Protein AF-A0A183EWF1-F1 (afdb_monomer_lite)

Foldseek 3Di:
DLLVLVVLLPDDDPCNVVSVVCSVVVLCVLLVLQVVQCVVPVAGAPDADPPPSHGDDDPNDCDCSVCNVCSVVVNDD

Organism: NCBI:txid637853

Secondary structure (DSSP, 8-state):
-HHHHHHHHHS-STTHHHHHHHHHHHHHHHHHHHHHHHHHHSS--SEE-TTT--EESSSS--SGGGGHHHHHHT---

Sequence (77 aa):
MLSALKYYSSIDGPSRELAYSIYSELRNNVVSNVAREYRRTGFLWENYDDETGRGQGAHPFTGWSSLVLSIMAEQYD

pLDDT: mean 96.92, std 3.21, range [72.19, 98.69]

InterPro domains:
  IPR004888 Glycoside hydrolase family 63 [PTHR10412] (2-76)
  IPR008928 Six-hairpin glycosidase superfamily [SSF48208] (21-76)
  IPR012341 Six-hairpin glycosidase-like superfamily [G3DSA:1.50.10.10] (1-77)
  IPR031335 Glycosyl hydrolase family 63, C-terminal [PF03200] (1-74)

Structure (mmCIF, N/CA/C/O backbone):
data_AF-A0A183EWF1-F1
#
_entry.id   AF-A0A183EWF1-F1
#
loop_
_atom_site.group_PDB
_atom_site.id
_atom_site.type_symbol
_atom_site.label_atom_id
_atom_site.label_alt_id
_atom_site.label_comp_id
_atom_site.label_asym_id
_atom_site.label_entity_id
_atom_site.label_seq_id
_atom_site.pdbx_PDB_ins_code
_atom_site.Cartn_x
_atom_site.Cartn_y
_atom_site.Cartn_z
_atom_site.occupancy
_atom_site.B_iso_or_equiv
_atom_site.auth_seq_id
_atom_site.auth_comp_id
_atom_site.auth_asym_id
_atom_site.auth_atom_id
_atom_site.pdbx_PDB_model_num
ATOM 1 N N . MET A 1 1 ? 3.738 3.914 -7.508 1.00 92.25 1 MET A N 1
ATOM 2 C CA . MET A 1 1 ? 4.573 2.689 -7.556 1.00 92.25 1 MET A CA 1
ATOM 3 C C . MET A 1 1 ? 3.880 1.561 -8.313 1.00 92.25 1 MET A C 1
ATOM 5 O O . MET A 1 1 ? 4.405 1.183 -9.346 1.00 92.25 1 MET A O 1
ATOM 9 N N . LEU A 1 2 ? 2.712 1.065 -7.872 1.00 96.81 2 LEU A N 1
ATOM 10 C CA . LEU A 1 2 ? 1.965 0.019 -8.599 1.00 96.81 2 LEU A CA 1
ATOM 11 C C . LEU A 1 2 ? 1.647 0.402 -10.054 1.00 96.81 2 LEU A C 1
ATOM 13 O O . LEU A 1 2 ? 1.906 -0.392 -10.950 1.00 96.81 2 LEU A O 1
ATOM 17 N N . SER A 1 3 ? 1.188 1.635 -10.292 1.00 97.06 3 SER A N 1
ATOM 18 C CA . SER A 1 3 ? 0.969 2.179 -11.642 1.00 97.06 3 SER A CA 1
ATOM 19 C C . SER A 1 3 ? 2.235 2.139 -12.508 1.00 97.06 3 SER A C 1
ATOM 21 O O . SER A 1 3 ? 2.210 1.660 -13.636 1.00 97.06 3 SER A O 1
ATOM 23 N N . ALA A 1 4 ? 3.371 2.571 -11.955 1.00 97.19 4 ALA A N 1
ATOM 24 C CA . ALA A 1 4 ? 4.659 2.543 -12.642 1.00 97.19 4 ALA A CA 1
ATOM 25 C C . ALA A 1 4 ? 5.120 1.109 -12.946 1.00 97.19 4 ALA A C 1
ATOM 27 O O . ALA A 1 4 ? 5.541 0.834 -14.061 1.00 97.19 4 ALA A O 1
ATOM 28 N N . LEU A 1 5 ? 5.013 0.183 -11.989 1.00 97.69 5 LEU A N 1
ATOM 29 C CA . LEU A 1 5 ? 5.370 -1.221 -12.210 1.00 97.69 5 LEU A CA 1
ATOM 30 C C . LEU A 1 5 ? 4.479 -1.864 -13.281 1.00 97.69 5 LEU A C 1
ATOM 32 O O . LEU A 1 5 ? 4.998 -2.558 -14.150 1.00 97.69 5 LEU A O 1
ATOM 36 N N . LYS A 1 6 ? 3.169 -1.571 -13.282 1.00 97.00 6 LYS A N 1
ATOM 37 C CA . LYS A 1 6 ? 2.251 -2.004 -14.345 1.00 97.00 6 LYS A CA 1
ATOM 38 C C . LYS A 1 6 ? 2.702 -1.469 -15.704 1.00 97.00 6 LYS A C 1
ATOM 40 O O . LYS A 1 6 ? 2.840 -2.252 -16.640 1.00 97.00 6 LYS A O 1
ATOM 45 N N . TYR A 1 7 ? 3.006 -0.175 -15.793 1.00 96.75 7 TYR A N 1
ATOM 46 C CA . TYR A 1 7 ? 3.528 0.442 -17.012 1.00 96.75 7 TYR A CA 1
ATOM 47 C C . TYR A 1 7 ? 4.824 -0.235 -17.48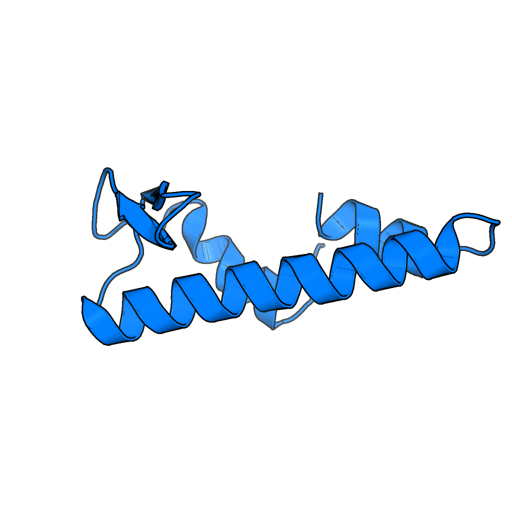7 1.00 96.75 7 TYR A C 1
ATOM 49 O O . TYR A 1 7 ? 4.879 -0.739 -18.608 1.00 96.75 7 TYR A O 1
ATOM 57 N N . TYR A 1 8 ? 5.836 -0.350 -16.622 1.00 97.25 8 TYR A N 1
ATOM 58 C CA . TYR A 1 8 ? 7.122 -0.964 -16.967 1.00 97.25 8 TYR A CA 1
ATOM 59 C C . TYR A 1 8 ? 7.025 -2.464 -17.283 1.00 97.25 8 TYR A C 1
ATOM 61 O O . TYR A 1 8 ? 7.836 -2.979 -18.046 1.00 97.25 8 TYR A O 1
ATOM 69 N N . SER A 1 9 ? 6.016 -3.162 -16.755 1.00 96.94 9 SER A N 1
ATOM 70 C CA . SER A 1 9 ? 5.732 -4.559 -17.108 1.00 96.94 9 SER A CA 1
ATOM 71 C C . SER A 1 9 ? 5.106 -4.735 -18.498 1.00 96.94 9 SER A C 1
ATOM 73 O O . SER A 1 9 ? 5.078 -5.849 -19.022 1.00 96.94 9 SER A O 1
ATOM 75 N N . SER A 1 10 ? 4.592 -3.650 -19.089 1.00 95.62 10 SER A N 1
ATOM 76 C CA . SER A 1 10 ? 3.920 -3.655 -20.395 1.00 95.62 10 SER A CA 1
ATOM 77 C C . SER A 1 10 ? 4.813 -3.216 -21.556 1.00 95.62 10 SER A C 1
ATOM 79 O O . SER A 1 10 ? 4.493 -3.507 -22.706 1.00 95.62 10 SER A O 1
ATOM 81 N N . ILE A 1 11 ? 5.934 -2.552 -21.266 1.00 96.81 11 ILE A N 1
ATOM 82 C CA . ILE A 1 11 ? 6.917 -2.139 -22.271 1.00 96.81 11 ILE A CA 1
ATOM 83 C C . ILE A 1 11 ? 8.021 -3.188 -22.411 1.00 96.81 11 ILE A C 1
ATOM 85 O O . ILE A 1 11 ? 8.423 -3.825 -21.436 1.00 96.81 11 ILE A O 1
ATOM 89 N N . ASP A 1 12 ? 8.536 -3.356 -23.625 1.00 95.50 12 ASP A N 1
ATOM 90 C CA . ASP A 1 12 ? 9.661 -4.254 -23.866 1.00 95.50 12 ASP A CA 1
ATOM 91 C C . ASP A 1 12 ? 10.961 -3.675 -23.305 1.00 95.50 12 ASP A C 1
ATOM 93 O O . ASP A 1 12 ? 11.269 -2.491 -23.451 1.00 95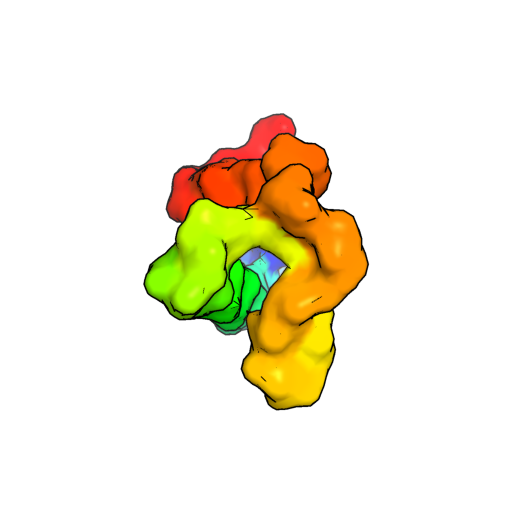.50 12 ASP A O 1
ATOM 97 N N . GLY A 1 13 ? 11.736 -4.530 -22.644 1.00 94.81 13 GLY A N 1
ATOM 98 C CA . GLY A 1 13 ? 12.999 -4.150 -22.036 1.00 94.81 13 GLY A CA 1
ATOM 99 C C . GLY A 1 13 ? 13.498 -5.190 -21.037 1.00 94.81 13 GLY A C 1
ATOM 100 O O . GLY A 1 13 ? 12.744 -6.073 -20.623 1.00 94.81 13 GLY A O 1
ATOM 101 N N . PRO A 1 14 ? 14.762 -5.075 -20.603 1.00 96.69 14 PRO A N 1
ATOM 102 C CA . PRO A 1 14 ? 15.394 -6.051 -19.713 1.00 96.69 14 PRO A CA 1
ATOM 103 C C . PRO A 1 14 ? 14.696 -6.164 -18.349 1.00 96.69 14 PRO A C 1
ATOM 105 O O . PRO A 1 14 ? 14.761 -7.204 -17.704 1.00 96.69 14 PRO A O 1
ATOM 108 N N . SER A 1 15 ? 13.998 -5.111 -17.919 1.00 96.62 15 SER A N 1
ATOM 109 C CA . SER A 1 15 ? 13.317 -5.059 -16.621 1.00 96.62 15 SER A CA 1
ATOM 110 C C . SER A 1 15 ? 11.841 -5.462 -16.677 1.00 96.62 15 SER A C 1
ATOM 112 O O . SER A 1 15 ? 11.176 -5.398 -15.646 1.00 96.62 15 SER A O 1
ATOM 114 N N . ARG A 1 16 ? 11.305 -5.859 -17.841 1.00 97.62 16 ARG A N 1
ATOM 115 C CA . ARG A 1 16 ? 9.872 -6.148 -18.029 1.00 97.62 16 ARG A CA 1
ATOM 116 C C . ARG A 1 16 ? 9.370 -7.244 -17.085 1.00 97.62 16 ARG A C 1
ATOM 118 O O . ARG A 1 16 ? 8.397 -7.047 -16.358 1.00 97.62 16 ARG A O 1
ATOM 125 N N . GLU A 1 17 ? 10.051 -8.388 -17.073 1.00 97.88 17 GLU A N 1
ATOM 126 C CA . GLU A 1 17 ? 9.692 -9.535 -16.227 1.00 97.88 17 GLU A CA 1
ATOM 127 C C . GLU A 1 17 ? 9.843 -9.211 -14.739 1.00 97.88 17 GLU A C 1
ATOM 129 O O . GLU A 1 17 ? 8.978 -9.550 -13.931 1.00 97.88 17 GLU A O 1
ATOM 134 N N . LEU A 1 18 ? 10.903 -8.479 -14.382 1.00 98.06 18 LEU A N 1
ATOM 135 C CA . LEU A 1 18 ? 11.124 -8.019 -13.015 1.00 98.06 18 LEU A CA 1
ATOM 136 C C . LEU A 1 18 ? 10.001 -7.079 -12.553 1.00 98.06 18 LEU A C 1
ATOM 138 O O . LEU A 1 18 ? 9.463 -7.253 -11.462 1.00 98.06 18 LEU A O 1
ATOM 142 N N . ALA A 1 19 ? 9.604 -6.116 -13.388 1.00 98.31 19 ALA A N 1
ATOM 143 C CA . ALA A 1 19 ? 8.512 -5.197 -13.085 1.00 98.31 19 ALA A CA 1
ATOM 144 C C . ALA A 1 19 ? 7.178 -5.938 -12.918 1.00 98.31 19 ALA A C 1
ATOM 146 O O . ALA A 1 19 ? 6.432 -5.635 -11.988 1.00 98.31 19 ALA A O 1
ATOM 147 N N . TYR A 1 20 ? 6.902 -6.937 -13.765 1.00 98.12 20 TYR A N 1
ATOM 148 C CA . TYR A 1 20 ? 5.709 -7.779 -13.655 1.00 98.12 20 TYR A CA 1
ATOM 149 C C . TYR A 1 20 ? 5.682 -8.596 -12.355 1.00 98.12 20 TYR A C 1
ATOM 151 O O . TYR A 1 20 ? 4.652 -8.654 -11.678 1.00 98.12 20 TYR A O 1
ATOM 159 N N . SER A 1 21 ? 6.816 -9.204 -11.998 1.00 98.50 21 SER A N 1
ATOM 160 C CA . SER A 1 21 ? 6.987 -9.976 -10.764 1.00 98.50 21 SER A CA 1
ATOM 161 C C . SER A 1 21 ? 6.691 -9.118 -9.530 1.00 98.50 21 SER A C 1
ATOM 163 O O . SER A 1 21 ? 5.773 -9.422 -8.765 1.00 98.50 21 SER A O 1
ATOM 165 N N . ILE A 1 22 ? 7.377 -7.976 -9.410 1.00 98.56 22 ILE A N 1
ATOM 166 C CA . ILE A 1 22 ? 7.215 -7.058 -8.275 1.00 98.56 22 ILE A CA 1
ATOM 167 C C . ILE A 1 22 ? 5.794 -6.479 -8.243 1.00 98.56 22 ILE A C 1
ATOM 169 O O . ILE A 1 22 ? 5.199 -6.369 -7.173 1.00 98.56 22 ILE A O 1
ATOM 173 N N . TYR A 1 23 ? 5.223 -6.124 -9.401 1.00 98.44 23 TYR A N 1
ATOM 174 C CA . TYR A 1 23 ? 3.836 -5.661 -9.500 1.00 98.44 23 TYR A CA 1
ATOM 175 C C . TYR A 1 23 ? 2.858 -6.679 -8.907 1.00 98.44 23 TYR A C 1
ATOM 177 O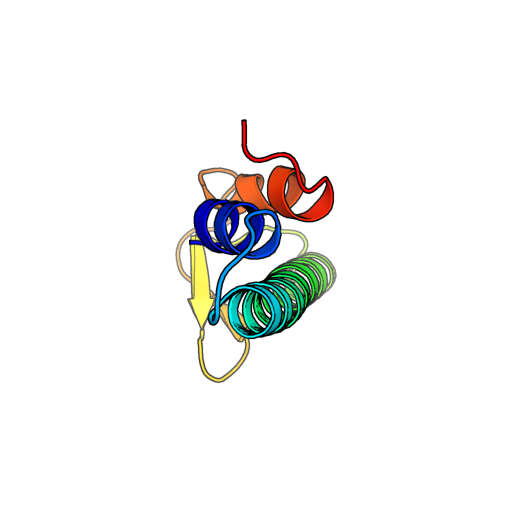 O . TYR A 1 23 ? 2.020 -6.325 -8.074 1.00 98.44 23 TYR A O 1
ATOM 185 N N . SER A 1 24 ? 2.983 -7.937 -9.334 1.00 98.19 24 SER A N 1
ATOM 186 C CA . SER A 1 24 ? 2.083 -9.022 -8.949 1.00 98.19 24 SER A CA 1
ATOM 187 C C . SER A 1 24 ? 2.172 -9.311 -7.453 1.00 98.19 24 SER A C 1
ATOM 189 O O . SER A 1 24 ? 1.144 -9.398 -6.779 1.00 98.19 24 SER A O 1
ATOM 191 N N . GLU A 1 25 ? 3.391 -9.403 -6.919 1.00 98.56 25 GLU A N 1
ATOM 192 C CA . GLU A 1 25 ? 3.629 -9.637 -5.495 1.00 98.56 25 GLU A CA 1
ATOM 193 C C . GLU A 1 25 ? 3.092 -8.484 -4.637 1.00 98.56 25 GLU A C 1
ATOM 195 O O . GLU A 1 25 ? 2.283 -8.698 -3.730 1.00 98.56 25 GLU A O 1
ATOM 200 N N . LEU A 1 26 ? 3.460 -7.244 -4.971 1.00 98.31 26 LEU A N 1
ATOM 201 C CA . LEU A 1 26 ? 3.051 -6.068 -4.208 1.00 98.31 26 LEU A CA 1
ATOM 202 C C . LEU A 1 26 ? 1.529 -5.882 -4.220 1.00 98.31 26 LEU A C 1
ATOM 204 O O . LEU A 1 26 ? 0.933 -5.631 -3.170 1.00 98.31 26 LEU A O 1
ATOM 208 N N . ARG A 1 27 ? 0.880 -6.033 -5.383 1.00 98.50 27 ARG A N 1
ATOM 209 C CA . ARG A 1 27 ? -0.582 -5.929 -5.499 1.00 98.50 27 ARG A CA 1
ATOM 210 C C . ARG A 1 27 ? -1.274 -6.959 -4.611 1.00 98.50 27 ARG A C 1
ATOM 212 O O . ARG A 1 27 ? -2.189 -6.602 -3.868 1.00 98.50 27 ARG A O 1
ATOM 219 N N . ASN A 1 28 ? -0.835 -8.214 -4.674 1.00 98.44 28 ASN A N 1
ATOM 220 C CA . ASN A 1 28 ? -1.434 -9.296 -3.898 1.00 98.44 28 ASN A CA 1
ATOM 221 C C . ASN A 1 28 ? -1.273 -9.069 -2.394 1.00 98.44 28 ASN A C 1
ATOM 223 O O . ASN A 1 28 ? -2.244 -9.237 -1.654 1.00 98.44 28 ASN A O 1
ATOM 227 N N . ASN A 1 29 ? -0.096 -8.631 -1.947 1.00 98.38 29 ASN A N 1
ATOM 228 C CA . ASN A 1 29 ? 0.176 -8.371 -0.534 1.00 98.38 29 ASN A CA 1
ATOM 229 C C . ASN A 1 29 ? -0.679 -7.217 0.009 1.00 98.38 29 ASN A C 1
ATOM 231 O O . ASN A 1 29 ? -1.329 -7.371 1.046 1.00 98.38 29 ASN A O 1
ATOM 235 N N . VAL A 1 30 ? -0.758 -6.098 -0.723 1.00 98.19 30 VAL A N 1
ATOM 236 C CA . VAL A 1 30 ? -1.568 -4.932 -0.329 1.00 98.19 30 VAL A CA 1
ATOM 237 C C . VAL A 1 30 ? -3.051 -5.295 -0.249 1.00 98.19 30 VAL A C 1
ATOM 239 O O . VAL A 1 30 ? -3.678 -5.091 0.790 1.00 98.19 30 VAL A O 1
ATOM 242 N N . VAL A 1 31 ? -3.616 -5.878 -1.314 1.00 98.44 31 VAL A N 1
ATOM 243 C CA . VAL A 1 31 ? -5.046 -6.229 -1.358 1.00 98.44 31 VAL A CA 1
ATOM 244 C C . VAL A 1 31 ? -5.389 -7.258 -0.283 1.00 98.44 31 VAL A C 1
ATOM 246 O O . VAL A 1 31 ? -6.393 -7.107 0.416 1.00 98.44 31 VAL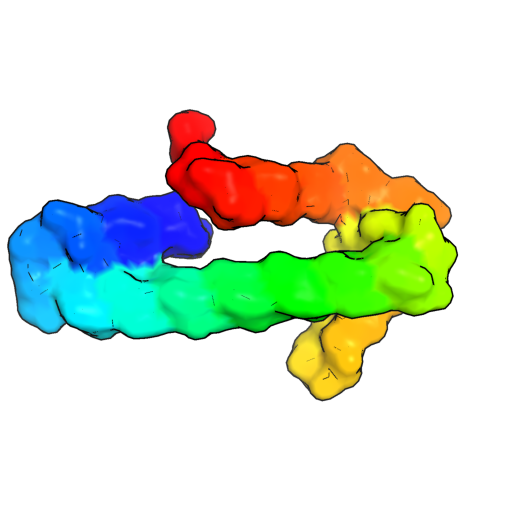 A O 1
ATOM 249 N N . SER A 1 32 ? -4.551 -8.283 -0.106 1.00 98.50 32 SER A N 1
ATOM 250 C CA . SER A 1 32 ? -4.793 -9.333 0.887 1.00 98.50 32 SER A CA 1
ATOM 251 C C . SER A 1 32 ? -4.760 -8.787 2.310 1.00 98.50 32 SER A C 1
ATOM 253 O O . SER A 1 32 ? -5.632 -9.139 3.107 1.00 98.50 32 SER A O 1
ATOM 255 N N . ASN A 1 33 ? -3.802 -7.909 2.632 1.00 98.69 33 ASN A N 1
ATOM 256 C CA . ASN A 1 33 ? -3.718 -7.306 3.958 1.00 98.69 33 ASN A CA 1
ATOM 257 C C . ASN A 1 33 ? -4.918 -6.397 4.249 1.00 98.69 33 ASN A C 1
ATOM 259 O O . ASN A 1 33 ? -5.587 -6.574 5.265 1.00 98.69 33 ASN A O 1
ATOM 263 N N . VAL A 1 34 ? -5.247 -5.485 3.329 1.00 98.38 34 VAL A N 1
ATOM 264 C CA . VAL A 1 34 ? -6.379 -4.563 3.500 1.00 98.38 34 VAL A CA 1
ATOM 265 C C . VAL A 1 34 ? -7.693 -5.334 3.634 1.00 98.38 34 VAL A C 1
ATOM 267 O O . VAL A 1 34 ? -8.479 -5.055 4.535 1.00 98.38 34 VAL A O 1
ATOM 270 N N . ALA A 1 35 ? -7.919 -6.355 2.800 1.00 98.44 35 ALA A N 1
ATOM 271 C CA . ALA A 1 35 ? -9.118 -7.184 2.882 1.00 98.44 35 ALA A CA 1
ATOM 272 C C . ALA A 1 35 ? -9.181 -8.000 4.184 1.00 98.44 35 ALA A C 1
ATOM 274 O O . ALA A 1 35 ? -10.262 -8.200 4.736 1.00 98.44 35 ALA A O 1
ATOM 275 N N . ARG A 1 36 ? -8.041 -8.493 4.684 1.00 98.50 36 ARG A N 1
ATOM 276 C CA . ARG A 1 36 ? -7.961 -9.192 5.974 1.00 98.50 36 ARG A CA 1
ATOM 277 C C . ARG A 1 36 ? -8.308 -8.259 7.131 1.00 98.50 36 ARG A C 1
ATOM 279 O O . ARG A 1 36 ? -9.146 -8.622 7.951 1.00 98.50 36 ARG A O 1
ATOM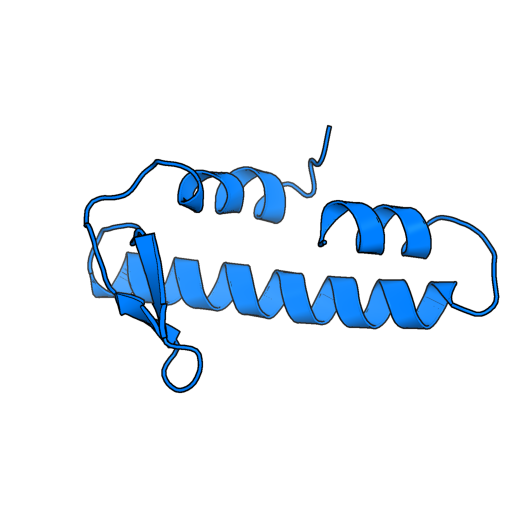 286 N N . GLU A 1 37 ? -7.721 -7.069 7.173 1.00 98.44 37 GLU A N 1
ATOM 287 C CA . GLU A 1 37 ? -7.985 -6.090 8.231 1.00 98.44 37 GLU A CA 1
ATOM 288 C C . GLU A 1 37 ? -9.416 -5.563 8.174 1.00 98.44 37 GLU A C 1
ATOM 290 O O . GLU A 1 37 ? -10.084 -5.513 9.204 1.00 98.44 37 GLU A O 1
ATOM 295 N N . TYR A 1 38 ? -9.943 -5.298 6.976 1.00 98.19 38 TYR A N 1
ATOM 296 C CA . TYR A 1 38 ? -11.342 -4.921 6.804 1.00 98.19 38 TYR A CA 1
ATOM 297 C C . TYR A 1 38 ? -12.292 -6.006 7.325 1.00 98.19 38 TYR A C 1
ATOM 299 O O . TYR A 1 38 ? -13.233 -5.700 8.051 1.00 98.19 38 TYR A O 1
ATOM 307 N N . ARG A 1 39 ? -12.026 -7.290 7.039 1.00 98.44 39 ARG A N 1
ATOM 308 C CA . ARG A 1 39 ? -12.814 -8.402 7.605 1.00 98.44 39 ARG A CA 1
ATOM 309 C C . ARG A 1 39 ? -12.681 -8.508 9.126 1.00 98.44 39 ARG A C 1
ATOM 311 O O . ARG A 1 39 ? -13.647 -8.877 9.783 1.00 98.44 39 ARG A O 1
ATOM 318 N N . ARG A 1 40 ? -11.499 -8.218 9.680 1.00 98.25 40 ARG A N 1
ATOM 319 C CA . ARG A 1 40 ? -11.216 -8.317 11.120 1.00 98.25 40 ARG A CA 1
ATOM 320 C C . ARG A 1 40 ? -11.857 -7.185 11.923 1.00 98.25 40 ARG A C 1
ATOM 322 O O . ARG A 1 40 ? -12.314 -7.433 13.034 1.00 98.25 40 ARG A O 1
ATOM 329 N N . THR A 1 41 ? -11.847 -5.956 11.404 1.00 97.88 41 THR A N 1
ATOM 330 C CA . THR A 1 41 ? -12.230 -4.755 12.169 1.00 97.88 41 THR A CA 1
ATOM 331 C C . THR A 1 41 ? -13.443 -4.016 11.620 1.00 97.88 41 THR A C 1
ATOM 333 O O . THR A 1 41 ? -13.983 -3.170 12.323 1.00 97.88 41 THR A O 1
ATOM 336 N N . GLY A 1 42 ? -13.862 -4.290 10.383 1.00 97.88 42 GLY A N 1
ATOM 337 C CA . GLY A 1 42 ? -14.973 -3.610 9.709 1.00 97.88 42 GLY A CA 1
ATOM 338 C C . GLY A 1 42 ? -14.621 -2.259 9.076 1.00 97.88 42 GLY A C 1
ATOM 339 O O . GLY A 1 42 ? -15.514 -1.581 8.572 1.00 97.88 42 GLY A O 1
ATOM 340 N N . PHE A 1 43 ? -13.346 -1.850 9.080 1.00 97.00 43 PHE A N 1
ATOM 341 C CA . PHE A 1 43 ? -12.921 -0.519 8.628 1.00 97.00 43 PHE A CA 1
ATOM 342 C C . PHE A 1 43 ? -11.620 -0.552 7.825 1.00 97.00 43 PHE A C 1
ATOM 344 O O . PHE A 1 43 ? -10.811 -1.470 7.956 1.00 97.00 43 PHE A O 1
ATOM 351 N N . LEU A 1 44 ? -11.422 0.484 7.008 1.00 98.19 44 LEU A N 1
ATOM 352 C CA . LEU A 1 44 ? -10.117 0.832 6.449 1.00 98.19 44 LEU A CA 1
ATOM 353 C C . LEU A 1 44 ? -9.359 1.735 7.428 1.00 98.19 44 LEU A C 1
ATOM 355 O O . LEU A 1 44 ? -9.977 2.520 8.153 1.00 98.19 44 LEU A O 1
ATOM 359 N N . TRP A 1 45 ? -8.036 1.616 7.415 1.00 98.56 45 TRP A N 1
ATOM 360 C CA . TRP A 1 45 ? -7.116 2.331 8.299 1.00 98.56 45 TRP A CA 1
ATOM 361 C C . TRP A 1 45 ? -6.221 3.270 7.488 1.00 98.56 45 TRP A C 1
ATOM 363 O O . TRP A 1 45 ? -6.048 3.080 6.281 1.00 98.56 45 TRP A O 1
ATOM 373 N N . GLU A 1 46 ? -5.683 4.299 8.136 1.00 98.31 46 GLU A N 1
ATOM 374 C CA . GLU A 1 46 ? -4.812 5.300 7.507 1.00 98.31 46 GLU A CA 1
ATOM 375 C C . GLU A 1 46 ? -3.488 4.704 7.013 1.00 98.31 46 GLU A C 1
ATOM 377 O O . GLU A 1 46 ? -3.041 4.995 5.899 1.00 98.31 46 GLU A O 1
ATOM 382 N N . ASN A 1 47 ? -2.886 3.837 7.827 1.00 97.88 47 ASN A N 1
ATOM 383 C CA . ASN A 1 47 ? -1.683 3.081 7.507 1.00 97.88 47 ASN A CA 1
ATOM 384 C C . ASN A 1 47 ? -1.748 1.669 8.117 1.00 97.88 47 ASN A C 1
ATOM 386 O O . ASN A 1 47 ? -2.674 1.324 8.856 1.00 97.88 47 ASN A O 1
ATOM 390 N N . TYR A 1 48 ? -0.793 0.824 7.729 1.00 98.44 48 TYR A N 1
ATOM 391 C CA . TYR A 1 48 ? -0.704 -0.570 8.149 1.00 98.44 48 TYR A CA 1
ATOM 392 C C . TYR A 1 48 ? 0.730 -0.869 8.573 1.00 98.44 48 TYR A C 1
ATOM 394 O O . TYR A 1 48 ? 1.666 -0.494 7.871 1.00 98.44 48 TYR A O 1
ATOM 402 N N . ASP A 1 49 ? 0.866 -1.547 9.705 1.00 98.25 49 ASP A N 1
ATOM 403 C CA . ASP A 1 49 ? 2.130 -2.003 10.278 1.00 98.25 49 ASP A CA 1
ATOM 404 C C . ASP A 1 49 ? 2.873 -2.933 9.304 1.00 98.25 49 ASP A C 1
ATOM 406 O O . ASP A 1 49 ? 2.267 -3.851 8.747 1.00 98.25 49 ASP A O 1
ATOM 410 N N . ASP A 1 50 ? 4.163 -2.708 9.073 1.00 97.31 50 ASP A N 1
ATOM 411 C CA . ASP A 1 50 ? 4.950 -3.432 8.070 1.00 97.31 50 ASP A CA 1
ATOM 412 C C . ASP A 1 50 ? 5.367 -4.840 8.520 1.00 97.31 50 ASP A C 1
ATOM 414 O O . ASP A 1 50 ? 5.546 -5.721 7.677 1.00 97.31 50 ASP A O 1
ATOM 418 N N . GLU A 1 51 ? 5.434 -5.092 9.829 1.00 97.38 51 GLU A N 1
ATOM 419 C CA . GLU A 1 51 ? 5.751 -6.414 10.379 1.00 97.38 51 GLU A CA 1
ATOM 420 C C . GLU A 1 51 ? 4.503 -7.300 10.519 1.00 97.38 51 GLU A C 1
ATOM 422 O O . GLU A 1 51 ? 4.508 -8.483 10.172 1.00 97.38 51 GLU A O 1
ATOM 427 N N . THR A 1 52 ? 3.409 -6.740 11.040 1.00 97.81 52 THR A N 1
ATOM 428 C CA . THR A 1 52 ? 2.200 -7.494 11.407 1.00 97.81 52 THR A CA 1
ATOM 429 C C . THR A 1 52 ? 1.046 -7.326 10.424 1.00 97.81 52 THR A C 1
ATOM 431 O O . THR A 1 52 ? 0.105 -8.127 10.431 1.00 97.81 52 THR A O 1
ATOM 434 N N . GLY A 1 53 ? 1.068 -6.279 9.599 1.00 98.00 53 GLY A N 1
ATOM 435 C CA . GLY A 1 53 ? -0.028 -5.904 8.709 1.00 98.00 53 GLY A CA 1
ATOM 436 C C . GLY A 1 53 ? -1.232 -5.277 9.415 1.00 98.00 53 GLY A C 1
ATOM 437 O O . GLY A 1 53 ? -2.241 -5.018 8.758 1.00 98.00 53 GLY A O 1
ATOM 438 N N . ARG A 1 54 ? -1.178 -5.044 10.733 1.00 98.38 54 ARG A N 1
ATOM 439 C CA . ARG A 1 54 ? -2.305 -4.474 11.485 1.00 98.38 54 ARG A CA 1
ATOM 440 C C . ARG A 1 54 ? -2.556 -3.024 11.089 1.00 98.38 54 ARG A C 1
ATOM 442 O O . ARG A 1 54 ? -1.621 -2.240 10.974 1.00 98.38 54 ARG A O 1
ATOM 449 N N . GLY A 1 55 ? -3.826 -2.668 10.926 1.00 97.75 55 GLY A N 1
ATOM 450 C CA . GLY A 1 55 ? -4.241 -1.285 10.726 1.00 97.75 55 GLY A CA 1
ATOM 451 C C . GLY A 1 55 ? -3.861 -0.395 11.912 1.00 97.75 55 GLY A C 1
ATOM 452 O O . GLY A 1 55 ? -4.004 -0.801 13.069 1.00 97.75 55 GLY A O 1
ATOM 453 N N . GLN A 1 56 ? -3.369 0.804 11.611 1.00 97.25 56 GLN A N 1
ATOM 454 C CA . GLN A 1 56 ? -2.900 1.812 12.558 1.00 97.25 56 GLN A CA 1
ATOM 455 C C . GLN A 1 56 ? -3.382 3.215 12.133 1.00 97.25 56 GLN A C 1
ATOM 457 O O . GLN A 1 56 ? -3.889 3.422 11.025 1.00 97.25 56 GLN A O 1
ATOM 462 N N . GLY A 1 57 ? -3.264 4.182 13.045 1.00 95.50 57 GLY A N 1
ATOM 463 C CA . GLY A 1 57 ? -3.680 5.566 12.804 1.00 95.50 57 GLY A CA 1
ATOM 464 C C . GLY A 1 57 ? -5.197 5.764 12.825 1.00 95.50 57 GLY A C 1
ATOM 465 O O . GLY A 1 57 ? -5.921 5.076 13.552 1.00 95.50 57 GLY A O 1
ATOM 466 N N . ALA A 1 58 ? -5.677 6.746 12.060 1.00 95.38 58 ALA A N 1
ATOM 467 C CA . ALA A 1 58 ? -7.094 7.089 12.028 1.00 95.38 58 ALA A CA 1
ATOM 468 C C . ALA A 1 58 ? -7.964 5.965 11.428 1.00 95.38 58 ALA A C 1
ATOM 470 O O . ALA A 1 58 ? -7.584 5.298 10.462 1.00 95.38 58 ALA A O 1
ATOM 471 N N . HIS A 1 59 ? -9.169 5.790 11.981 1.00 92.19 59 HIS A N 1
ATOM 472 C CA . HIS A 1 59 ? -10.209 4.910 11.448 1.00 92.19 59 HIS A CA 1
ATOM 473 C C . HIS A 1 59 ? -11.617 5.420 11.835 1.00 92.19 59 HIS A C 1
ATOM 475 O O . HIS A 1 59 ? -11.789 5.954 12.932 1.00 92.19 59 HIS A O 1
ATOM 481 N N . PRO A 1 60 ? -12.647 5.237 10.985 1.00 95.56 60 PRO A N 1
ATOM 482 C CA . PRO A 1 60 ? -12.568 4.739 9.612 1.00 95.56 60 PRO A CA 1
ATOM 483 C C . PRO A 1 60 ? -11.838 5.729 8.694 1.00 95.56 60 PRO A C 1
ATOM 485 O O . PRO A 1 60 ? -12.100 6.927 8.737 1.00 95.56 60 PRO A O 1
ATOM 488 N N . PHE A 1 61 ? -10.940 5.229 7.845 1.00 97.00 61 PHE A N 1
ATOM 489 C CA . PHE A 1 61 ? -10.171 6.058 6.920 1.00 97.00 61 PHE A CA 1
ATOM 490 C C . PHE A 1 61 ? -10.433 5.652 5.469 1.00 97.00 61 PHE A C 1
ATOM 492 O O . PHE A 1 61 ? -9.791 4.768 4.907 1.00 97.00 61 PHE A O 1
ATOM 499 N N . THR A 1 62 ? -11.393 6.324 4.840 1.00 94.62 62 THR A N 1
ATOM 500 C CA . THR A 1 62 ? -11.723 6.175 3.413 1.00 94.62 62 THR A CA 1
ATOM 501 C C . THR A 1 62 ? -11.077 7.268 2.551 1.00 94.62 62 THR A C 1
ATOM 503 O O . THR A 1 62 ? -11.593 7.599 1.488 1.00 94.62 62 THR A O 1
ATOM 506 N N . GLY A 1 63 ? -9.947 7.828 3.004 1.00 95.69 63 GLY A N 1
ATOM 507 C CA . GLY A 1 63 ? -9.098 8.744 2.237 1.00 95.69 63 GLY A CA 1
ATOM 508 C C . GLY A 1 63 ? -8.303 8.001 1.162 1.00 95.69 63 GLY A C 1
ATOM 509 O O . GLY A 1 63 ? -8.865 7.242 0.374 1.00 95.69 63 GLY A O 1
ATOM 510 N N . TRP A 1 64 ? -6.977 8.150 1.142 1.00 96.94 64 TRP A N 1
ATOM 511 C CA . TRP A 1 64 ? -6.139 7.443 0.159 1.00 96.94 64 TRP A CA 1
ATOM 512 C C . TRP A 1 64 ? -6.228 5.914 0.261 1.00 96.94 64 TRP A C 1
ATOM 514 O O . TRP A 1 64 ? -6.021 5.235 -0.739 1.00 96.94 64 TRP A O 1
ATOM 524 N N . SER A 1 65 ? -6.602 5.343 1.411 1.00 97.44 65 SER A N 1
ATOM 525 C CA . SER A 1 65 ? -6.797 3.890 1.542 1.00 97.44 65 SER A CA 1
ATOM 526 C C . SER A 1 65 ? -7.930 3.353 0.653 1.00 97.44 65 SER A C 1
ATOM 528 O O . SER A 1 65 ? -7.942 2.166 0.334 1.00 97.44 65 SER A O 1
ATOM 530 N N . SER A 1 66 ? -8.841 4.213 0.172 1.00 96.94 66 SER A N 1
ATOM 531 C CA . SER A 1 66 ? -9.855 3.845 -0.830 1.00 96.94 66 SER A CA 1
ATOM 532 C C . SER A 1 66 ? -9.261 3.464 -2.195 1.00 96.94 66 SER A C 1
ATOM 534 O O . SER A 1 66 ? -9.894 2.715 -2.940 1.00 96.94 66 SER A O 1
ATOM 536 N N . LEU A 1 67 ? -8.014 3.866 -2.489 1.00 97.44 67 LEU A N 1
ATOM 537 C 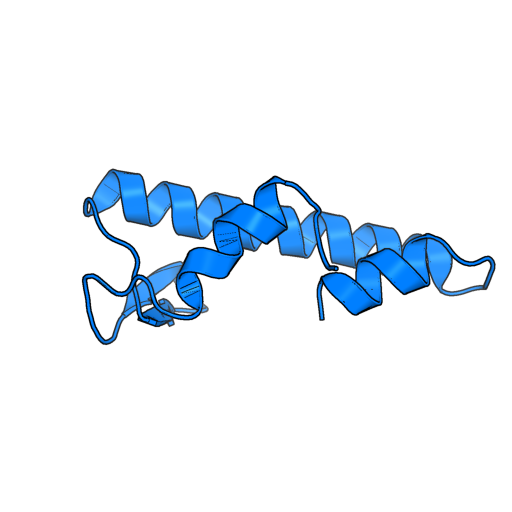CA . LEU A 1 67 ? -7.287 3.471 -3.703 1.00 97.44 67 LEU A CA 1
ATOM 538 C C . LEU A 1 67 ? -7.097 1.952 -3.817 1.00 97.44 67 LEU A C 1
ATOM 540 O O . LEU A 1 67 ? -6.811 1.457 -4.907 1.00 97.44 67 LEU A O 1
ATOM 544 N N . VAL A 1 68 ? -7.297 1.189 -2.732 1.00 97.50 68 VAL A N 1
ATOM 545 C CA . VAL A 1 68 ? -7.338 -0.279 -2.792 1.00 97.50 68 VAL A CA 1
ATOM 546 C C . VAL A 1 68 ? -8.361 -0.780 -3.816 1.00 97.50 68 VAL A C 1
ATOM 548 O O . VAL A 1 68 ? -8.104 -1.783 -4.475 1.00 97.50 68 VAL A O 1
ATOM 551 N N . LEU A 1 69 ? -9.470 -0.058 -4.026 1.00 97.25 69 LEU A N 1
ATOM 552 C CA . LEU A 1 69 ? -10.464 -0.408 -5.039 1.00 97.25 69 LEU A CA 1
ATOM 553 C C . LEU A 1 69 ? -9.879 -0.313 -6.455 1.00 97.25 69 LEU A C 1
ATOM 555 O O . LEU A 1 69 ? -9.991 -1.265 -7.225 1.00 97.25 69 LEU A O 1
ATOM 559 N N . SER A 1 70 ? -9.192 0.786 -6.771 1.00 97.62 70 SER A N 1
ATOM 560 C CA . SER A 1 70 ? -8.499 0.974 -8.053 1.00 97.62 70 SER A CA 1
ATOM 561 C C . SER A 1 70 ? -7.398 -0.073 -8.255 1.00 97.62 70 SER A C 1
ATOM 563 O O . SER A 1 70 ? -7.258 -0.636 -9.338 1.00 97.62 70 SER A O 1
ATOM 565 N N . ILE A 1 71 ? -6.664 -0.421 -7.191 1.00 97.75 71 ILE A N 1
ATOM 566 C CA . ILE A 1 71 ? -5.650 -1.486 -7.218 1.00 97.75 71 ILE A CA 1
ATOM 567 C C . ILE A 1 71 ? -6.285 -2.852 -7.522 1.00 97.75 71 ILE A C 1
ATOM 569 O O . ILE A 1 71 ? -5.740 -3.615 -8.325 1.00 97.75 71 ILE A O 1
ATOM 573 N N . MET A 1 72 ? -7.430 -3.171 -6.910 1.00 96.81 72 MET A N 1
ATOM 574 C CA . MET A 1 72 ? -8.174 -4.407 -7.176 1.00 96.81 72 MET A CA 1
ATOM 575 C C . MET A 1 72 ? -8.692 -4.454 -8.616 1.00 96.81 72 MET A C 1
ATOM 577 O O . MET A 1 72 ? -8.581 -5.498 -9.253 1.00 96.81 72 MET A O 1
ATOM 581 N N . ALA A 1 73 ? -9.189 -3.332 -9.137 1.00 97.38 73 ALA A N 1
ATOM 582 C CA . ALA A 1 73 ? -9.649 -3.202 -10.518 1.00 97.38 73 ALA A CA 1
ATOM 583 C C . ALA A 1 73 ? -8.506 -3.127 -11.551 1.00 97.38 73 ALA A C 1
ATOM 585 O O . ALA A 1 73 ? -8.770 -3.205 -12.745 1.00 97.38 73 ALA A O 1
ATOM 586 N N . GLU A 1 74 ? -7.253 -2.973 -11.101 1.00 95.88 74 GLU A N 1
ATOM 587 C CA . GLU A 1 74 ? -6.082 -2.695 -11.948 1.00 95.88 74 GLU A CA 1
ATOM 588 C C . GLU A 1 74 ? -6.254 -1.452 -12.843 1.00 95.88 74 GLU A C 1
ATOM 590 O O . GLU A 1 74 ? -5.709 -1.386 -13.944 1.00 95.88 74 GLU A O 1
ATOM 595 N N . GLN A 1 75 ? -6.996 -0.458 -12.351 1.00 95.25 75 GLN A N 1
ATOM 596 C CA . GLN A 1 75 ? -7.240 0.822 -13.018 1.00 95.25 75 GLN A CA 1
ATOM 597 C C . GLN A 1 75 ? -6.334 1.886 -12.391 1.00 95.25 75 GLN A C 1
ATOM 599 O O . GLN A 1 75 ? -6.412 2.135 -11.187 1.00 95.25 75 GLN A O 1
ATOM 604 N N . TYR A 1 76 ? -5.444 2.479 -13.190 1.00 90.75 76 TYR A N 1
ATOM 605 C CA . TYR A 1 76 ? -4.396 3.406 -12.725 1.00 90.75 76 TYR A CA 1
ATOM 606 C C . TYR A 1 76 ? -4.402 4.745 -13.475 1.00 90.75 76 TYR A C 1
ATOM 608 O O . TYR A 1 76 ? -3.370 5.418 -13.505 1.00 90.75 76 TYR A O 1
ATOM 616 N N . ASP A 1 77 ? -5.538 5.057 -14.096 1.00 72.19 77 ASP A N 1
ATOM 617 C CA . ASP A 1 77 ? -5.770 6.200 -14.984 1.00 72.19 77 ASP A CA 1
ATOM 618 C C . ASP A 1 77 ? -5.512 7.559 -14.310 1.00 72.19 77 ASP A C 1
ATOM 620 O O . ASP A 1 77 ? -5.798 7.700 -13.094 1.00 72.19 77 ASP A O 1
#

Radius of gyration: 13.91 Å; chains: 1; bounding box: 30×19×37 Å